Protein AF-A0A3S7E1F0-F1 (afdb_monomer_lite)

Radius of gyration: 20.79 Å; chains: 1; b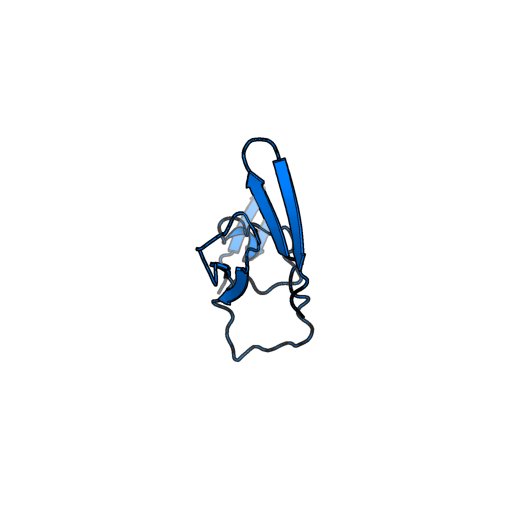ounding box: 53×31×55 Å

pLDDT: mean 73.87, std 14.04, range [45.66, 95.0]

Secondary structure (DSSP, 8-state):
---EEEEEETTEEEEEEPPHHHHSS--SSS--SSS-TT-EEEEEES----BTTB----EEEEEES--TT---TT--PPEEEEEEEETTEEEEEEEE--

InterPro domains:
  IPR026307 Transmembrane protein 132 [PTHR13388] (2-97)
  IPR031435 Transmembrane protein TMEM132, N-terminal [PF15705] (1-23)
  IPR055422 Transmembrane protein TMEM132, second Ig-like domain [PF23481] (40-97)

Foldseek 3Di:
DADWDWDDDPPDIDIHGDPVCVVDPHDPDPDDPQDDPFKDKDKDFPDPDADPVHRDTDMDIDIPGPDPVPDDVPRQADKDKDWDDDPHDIDIDIDGDD

Sequence (98 aa):
QPPVLNATYGPFSVEQPIPLDLMLTSPSFGFTNKFTFNWKLKSHIINSSIYSNKPKIQTLFYIAGKDWDDYDPEEMLPCVKMFAFLESREVVASCRLT

Structure (mmCIF, N/CA/C/O backbone):
data_AF-A0A3S7E1F0-F1
#
_entry.id   AF-A0A3S7E1F0-F1
#
loop_
_atom_site.group_PDB
_atom_site.id
_atom_site.type_symbol
_atom_site.label_atom_id
_atom_site.label_alt_id
_atom_site.label_comp_id
_atom_site.label_asym_id
_atom_site.label_entity_id
_atom_s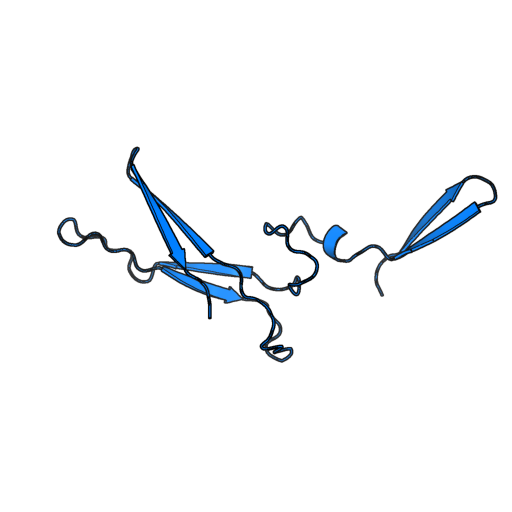ite.label_seq_id
_atom_site.pdbx_PDB_ins_code
_atom_site.Cartn_x
_atom_site.Cartn_y
_atom_site.Cartn_z
_atom_site.occupancy
_atom_site.B_iso_or_equiv
_atom_site.auth_seq_id
_atom_site.auth_comp_id
_atom_site.auth_asym_id
_atom_site.auth_atom_id
_atom_site.pdbx_PDB_model_num
ATOM 1 N N . GLN A 1 1 ? 5.589 -1.856 -27.255 1.00 63.19 1 GLN A N 1
ATOM 2 C CA . GLN A 1 1 ? 7.064 -1.785 -27.241 1.00 63.19 1 GLN A CA 1
ATOM 3 C C . GLN A 1 1 ? 7.460 -0.658 -26.293 1.00 63.19 1 GLN A C 1
ATOM 5 O O . GLN A 1 1 ? 6.903 0.423 -26.456 1.00 63.19 1 GLN A O 1
ATOM 10 N N . PRO A 1 2 ? 8.269 -0.914 -25.248 1.00 68.81 2 PRO A N 1
ATOM 11 C CA . PRO A 1 2 ? 8.640 0.108 -24.267 1.00 68.81 2 PRO A CA 1
ATOM 12 C C . PRO A 1 2 ? 9.525 1.188 -24.913 1.00 68.81 2 PRO A C 1
ATOM 14 O O . PRO A 1 2 ? 10.258 0.872 -25.854 1.00 68.81 2 PRO A O 1
ATOM 17 N N . PRO A 1 3 ? 9.461 2.451 -24.454 1.00 83.00 3 PRO A N 1
ATOM 18 C CA . PRO A 1 3 ? 10.320 3.503 -24.979 1.00 83.00 3 PRO A CA 1
ATOM 19 C C . PRO A 1 3 ? 11.779 3.236 -24.615 1.00 83.00 3 PRO A C 1
ATOM 21 O O . PRO A 1 3 ? 12.089 2.609 -23.601 1.00 83.00 3 PRO A O 1
ATOM 24 N N . VAL A 1 4 ? 12.676 3.720 -25.465 1.00 88.75 4 VAL A N 1
ATOM 25 C CA . VAL A 1 4 ? 14.113 3.471 -25.366 1.00 88.75 4 VAL A CA 1
ATOM 26 C C . VAL A 1 4 ? 14.811 4.807 -25.152 1.00 88.75 4 VAL A C 1
ATOM 28 O O . VAL A 1 4 ? 14.533 5.775 -25.859 1.00 88.75 4 VAL A O 1
ATOM 31 N N . LEU A 1 5 ? 15.684 4.873 -24.151 1.00 89.62 5 LEU A N 1
ATOM 32 C CA . LEU A 1 5 ? 16.535 6.026 -23.904 1.00 89.62 5 LEU A CA 1
ATOM 33 C C . LEU A 1 5 ? 17.815 5.868 -24.722 1.00 89.62 5 LEU A C 1
ATOM 35 O O . LEU A 1 5 ? 18.519 4.870 -24.578 1.00 89.62 5 LEU A O 1
ATOM 39 N N . ASN A 1 6 ? 18.124 6.866 -25.544 1.00 92.25 6 ASN A N 1
ATOM 40 C CA . ASN A 1 6 ? 19.395 6.944 -26.250 1.00 92.25 6 ASN A CA 1
ATOM 41 C C . ASN A 1 6 ? 20.314 7.932 -25.524 1.00 92.25 6 ASN A C 1
ATOM 43 O O . ASN A 1 6 ? 19.916 9.066 -25.247 1.00 92.25 6 ASN A O 1
ATOM 47 N N . ALA A 1 7 ? 21.530 7.493 -25.208 1.00 93.81 7 ALA A N 1
ATOM 48 C CA . ALA A 1 7 ? 22.574 8.338 -24.656 1.00 93.81 7 ALA A CA 1
ATOM 49 C C . ALA A 1 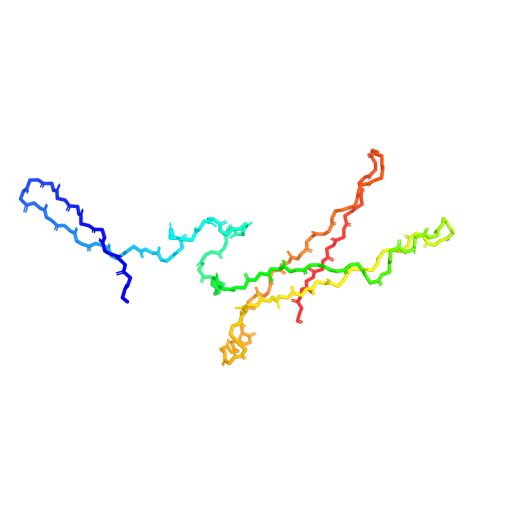7 ? 23.829 8.262 -25.531 1.00 93.81 7 ALA A C 1
ATOM 51 O O . ALA A 1 7 ? 24.370 7.185 -25.788 1.00 93.81 7 ALA A O 1
ATOM 52 N N . THR A 1 8 ? 24.318 9.429 -25.945 1.00 95.00 8 THR A N 1
ATOM 53 C CA . THR A 1 8 ? 25.532 9.583 -26.755 1.00 95.00 8 THR A CA 1
ATOM 54 C C . THR A 1 8 ? 26.581 10.401 -26.023 1.00 95.00 8 THR A C 1
ATOM 56 O O . THR A 1 8 ? 26.292 11.479 -25.506 1.00 95.00 8 THR A O 1
ATOM 59 N N . TYR A 1 9 ? 27.818 9.914 -26.040 1.00 92.25 9 TYR A N 1
ATOM 60 C CA . TYR A 1 9 ? 28.986 10.621 -25.531 1.00 92.25 9 TYR A CA 1
ATOM 61 C C . TYR A 1 9 ? 30.113 10.541 -26.563 1.00 92.25 9 TYR A C 1
ATOM 63 O O . TYR A 1 9 ? 30.841 9.550 -26.652 1.00 92.25 9 TYR A O 1
ATOM 71 N N . GLY A 1 10 ? 30.229 11.583 -27.388 1.00 93.94 10 GLY A N 1
ATOM 72 C CA . GLY A 1 10 ? 31.171 11.606 -28.506 1.00 93.94 10 GLY A CA 1
ATOM 73 C C . GLY A 1 10 ? 30.905 10.454 -29.490 1.00 93.94 10 GLY A C 1
ATOM 74 O O . GLY A 1 10 ? 29.796 10.378 -30.016 1.00 93.94 10 GLY A O 1
ATOM 75 N N . PRO A 1 11 ? 31.879 9.558 -29.752 1.00 94.69 11 PRO A N 1
ATOM 76 C CA . PRO A 1 11 ? 31.704 8.427 -30.667 1.00 94.69 11 PRO A CA 1
ATOM 77 C C . PRO A 1 11 ? 30.932 7.244 -30.056 1.00 94.69 11 PRO A C 1
ATOM 79 O O . PRO A 1 11 ? 30.663 6.269 -30.755 1.00 94.69 11 PRO A O 1
ATOM 82 N N . PHE A 1 12 ? 30.603 7.291 -28.764 1.00 92.56 12 PHE A N 1
ATOM 83 C CA . PHE A 1 12 ? 29.906 6.207 -28.079 1.00 92.56 12 PHE A CA 1
ATOM 84 C C . PHE A 1 12 ? 28.404 6.480 -28.038 1.00 92.56 12 PHE A C 1
ATOM 86 O O . PHE A 1 12 ? 27.981 7.588 -27.706 1.00 92.56 12 PHE A O 1
ATOM 93 N N . SER A 1 13 ? 27.605 5.458 -28.343 1.00 93.75 13 SER A N 1
ATOM 94 C CA . SER A 1 13 ? 26.146 5.485 -28.221 1.00 93.75 13 SER A CA 1
ATOM 95 C C . SER A 1 13 ? 25.663 4.230 -27.507 1.00 93.75 13 SER A C 1
ATOM 97 O O . SER A 1 13 ? 26.233 3.151 -27.685 1.00 93.75 13 SER A O 1
ATOM 99 N N . VAL A 1 14 ? 24.635 4.384 -26.677 1.00 94.62 14 VAL A N 1
ATOM 100 C CA . VAL A 1 14 ? 23.946 3.267 -26.037 1.00 94.62 14 VAL A CA 1
ATOM 101 C C . VAL A 1 14 ? 22.445 3.511 -26.057 1.00 94.62 14 VAL A C 1
ATOM 103 O O . VAL A 1 14 ? 21.972 4.618 -25.794 1.00 94.62 14 VAL A O 1
ATOM 106 N N . GLU A 1 15 ? 21.704 2.453 -26.356 1.00 92.56 15 GLU A N 1
ATOM 107 C CA . GLU A 1 15 ? 20.254 2.415 -26.247 1.00 92.56 15 GLU A CA 1
ATOM 108 C C . GLU A 1 15 ? 19.876 1.532 -25.063 1.00 92.56 15 GLU A C 1
ATOM 110 O O . GLU A 1 15 ? 20.288 0.375 -24.983 1.00 92.56 15 GLU A O 1
ATOM 115 N N . GLN A 1 16 ? 19.094 2.081 -24.137 1.00 87.56 16 GLN A N 1
ATOM 116 C CA . GLN A 1 16 ? 18.621 1.363 -22.962 1.00 87.56 16 GLN A CA 1
ATOM 117 C C . GLN A 1 16 ? 17.088 1.408 -22.920 1.00 87.56 16 GLN A C 1
ATOM 119 O O . GLN A 1 16 ? 16.518 2.502 -22.872 1.00 87.56 16 GLN A O 1
ATOM 124 N N . PRO A 1 17 ? 16.385 0.259 -22.919 1.00 85.56 17 PRO A N 1
ATOM 125 C CA . PRO A 1 17 ? 14.941 0.251 -22.712 1.00 85.56 17 PRO A CA 1
ATOM 126 C C . PRO A 1 17 ? 14.618 0.853 -21.344 1.00 85.56 17 PRO A C 1
ATOM 128 O O . PRO A 1 17 ? 15.253 0.509 -20.344 1.00 85.56 17 PRO A O 1
ATOM 131 N N . ILE A 1 18 ? 13.634 1.750 -21.301 1.00 81.25 18 ILE A N 1
ATOM 132 C CA . ILE A 1 18 ? 13.203 2.386 -20.058 1.00 81.25 18 ILE A CA 1
ATOM 133 C C . ILE A 1 18 ? 12.418 1.348 -19.241 1.00 81.25 18 ILE A C 1
ATOM 135 O O . ILE A 1 18 ? 11.408 0.833 -19.734 1.00 81.25 18 ILE A O 1
ATOM 139 N N . PRO A 1 19 ? 12.846 1.028 -18.004 1.00 74.38 19 PRO A N 1
ATOM 140 C CA . PRO A 1 19 ? 12.075 0.174 -17.109 1.00 74.38 19 PRO A CA 1
ATOM 141 C C . PRO A 1 19 ? 10.663 0.732 -16.908 1.00 74.38 19 PRO A C 1
ATOM 143 O O . PRO A 1 19 ? 10.506 1.917 -16.612 1.00 74.38 19 PRO A O 1
ATOM 146 N N . LEU A 1 20 ? 9.639 -0.122 -17.026 1.00 68.38 20 LEU A N 1
ATOM 147 C CA . LEU A 1 20 ? 8.231 0.277 -16.856 1.00 68.38 20 LEU A CA 1
ATOM 148 C C . LEU A 1 20 ? 7.971 0.990 -15.519 1.00 68.38 20 LEU A C 1
ATOM 150 O O . LEU A 1 20 ? 7.141 1.890 -15.442 1.00 68.38 20 LEU A O 1
ATOM 154 N N . ASP A 1 21 ? 8.714 0.609 -14.488 1.00 60.91 21 ASP A N 1
ATOM 155 C CA . ASP A 1 21 ? 8.620 1.142 -13.132 1.00 60.91 21 ASP A CA 1
ATOM 156 C C . ASP A 1 21 ? 9.001 2.634 -13.025 1.00 60.91 21 ASP A C 1
ATOM 158 O O . ASP A 1 21 ? 8.458 3.364 -12.203 1.00 60.91 21 ASP A O 1
ATOM 162 N N . LEU A 1 22 ? 9.865 3.135 -13.919 1.00 65.62 22 LEU A N 1
ATOM 163 C CA . LEU A 1 22 ? 10.182 4.569 -14.019 1.00 65.62 22 LEU A CA 1
ATOM 164 C C . LEU A 1 22 ? 9.127 5.361 -14.807 1.00 65.62 22 LEU A C 1
ATOM 166 O O . LEU A 1 22 ? 9.130 6.591 -14.775 1.00 65.62 22 LEU A O 1
ATOM 170 N N . MET A 1 23 ? 8.251 4.674 -15.547 1.00 64.75 23 MET A N 1
ATOM 171 C CA . MET A 1 23 ? 7.205 5.301 -16.361 1.00 64.75 23 MET A CA 1
ATOM 172 C C . MET A 1 23 ? 5.894 5.504 -15.604 1.00 64.75 23 MET A C 1
ATOM 174 O O . MET A 1 23 ? 5.059 6.308 -16.021 1.00 64.75 23 MET A O 1
ATOM 178 N N . LEU A 1 24 ? 5.695 4.774 -14.510 1.00 56.19 24 LEU A N 1
ATOM 179 C CA . LEU A 1 24 ? 4.529 4.912 -13.653 1.00 56.19 24 LEU A CA 1
ATOM 180 C C . LEU A 1 24 ? 4.860 5.898 -12.534 1.00 56.19 24 LEU A C 1
ATOM 182 O O . LEU A 1 24 ? 5.929 5.850 -11.933 1.00 56.19 24 LEU A O 1
ATOM 186 N N . THR A 1 25 ? 3.946 6.830 -12.269 1.00 52.22 25 THR A N 1
ATOM 187 C CA . THR A 1 25 ? 4.056 7.784 -11.161 1.00 52.22 25 THR A CA 1
ATOM 188 C C . THR A 1 25 ? 4.153 6.975 -9.870 1.00 52.22 25 THR A C 1
ATOM 190 O O . THR A 1 25 ? 3.148 6.422 -9.440 1.00 52.22 25 THR A O 1
ATOM 193 N N . SER A 1 26 ? 5.376 6.837 -9.344 1.00 45.66 26 SER A N 1
ATOM 194 C CA . SER A 1 26 ? 5.781 6.124 -8.123 1.00 45.66 26 SER A CA 1
ATOM 195 C C . SER A 1 26 ? 4.684 5.261 -7.472 1.00 45.66 26 SER A C 1
ATOM 197 O O . SER A 1 26 ? 3.800 5.820 -6.804 1.00 45.66 26 SER A O 1
ATOM 199 N N . PRO A 1 27 ? 4.730 3.920 -7.563 1.00 49.19 27 PRO A N 1
ATOM 200 C CA . PRO A 1 27 ? 3.887 3.116 -6.697 1.00 49.19 27 PRO A CA 1
ATOM 201 C C . PRO A 1 27 ? 4.289 3.404 -5.246 1.00 49.19 27 PRO A C 1
ATOM 203 O O . PRO A 1 27 ? 5.466 3.507 -4.907 1.00 49.19 27 PRO A O 1
ATOM 206 N N . SER A 1 28 ? 3.305 3.536 -4.360 1.00 51.72 28 SER A N 1
ATOM 207 C CA . SER A 1 28 ? 3.510 3.846 -2.935 1.00 51.72 28 SER A CA 1
ATOM 208 C C . SER A 1 28 ? 4.231 2.732 -2.152 1.00 51.72 28 SER A C 1
ATOM 210 O O . SER A 1 28 ? 4.338 2.804 -0.930 1.00 51.72 28 SER A O 1
ATOM 212 N N . PHE A 1 29 ? 4.709 1.690 -2.838 1.00 51.88 29 PHE A N 1
ATOM 213 C CA . PHE A 1 29 ? 5.310 0.493 -2.272 1.00 51.88 29 PHE A CA 1
ATOM 214 C C . PHE A 1 29 ? 6.666 0.237 -2.940 1.00 51.88 29 PHE A C 1
ATOM 216 O O . PHE A 1 29 ? 6.739 -0.025 -4.135 1.00 51.88 29 PHE A O 1
ATOM 223 N N . GLY A 1 30 ? 7.746 0.301 -2.156 1.00 46.91 30 GLY A N 1
ATOM 224 C CA . GLY A 1 30 ? 9.139 0.171 -2.609 1.00 46.91 30 GLY A CA 1
ATOM 225 C C . GLY A 1 30 ? 9.586 -1.242 -3.010 1.00 46.91 30 GLY A C 1
ATOM 226 O O . GLY A 1 30 ? 10.730 -1.604 -2.755 1.00 46.91 30 GLY A O 1
ATOM 227 N N . PHE A 1 31 ? 8.706 -2.058 -3.596 1.00 50.31 31 PHE A N 1
ATOM 228 C CA . PHE A 1 31 ? 9.025 -3.421 -4.030 1.00 50.31 31 PHE A CA 1
ATOM 229 C C . PHE A 1 31 ? 8.674 -3.604 -5.502 1.00 50.31 31 PHE A C 1
ATOM 231 O O . PHE A 1 31 ? 7.550 -3.947 -5.849 1.00 50.31 31 PHE A O 1
ATOM 238 N N . THR A 1 32 ? 9.660 -3.384 -6.363 1.00 47.59 32 THR A N 1
ATOM 239 C CA . THR A 1 32 ? 9.451 -3.237 -7.808 1.00 47.59 32 THR A CA 1
ATOM 240 C C . THR A 1 32 ? 9.850 -4.481 -8.613 1.00 47.59 32 THR A C 1
ATOM 242 O O . THR A 1 32 ? 9.566 -4.589 -9.795 1.00 47.59 32 THR A O 1
ATOM 245 N N . ASN A 1 33 ? 10.417 -5.505 -7.966 1.00 48.84 33 ASN A N 1
ATOM 246 C CA . ASN A 1 33 ? 10.830 -6.741 -8.649 1.00 48.84 33 ASN A CA 1
ATOM 247 C C . ASN A 1 33 ? 9.934 -7.957 -8.356 1.00 48.84 33 ASN A C 1
ATOM 249 O O . ASN A 1 33 ? 10.244 -9.052 -8.812 1.00 48.84 33 ASN A O 1
ATOM 253 N N . LYS A 1 34 ? 8.867 -7.804 -7.557 1.00 49.84 34 LYS A N 1
ATOM 254 C CA . LYS A 1 34 ? 8.019 -8.928 -7.100 1.00 49.84 34 LYS A CA 1
ATOM 255 C C . LYS A 1 34 ? 6.514 -8.709 -7.257 1.00 49.84 34 LYS A C 1
ATOM 257 O O . LYS A 1 34 ? 5.745 -9.580 -6.875 1.00 49.84 34 LYS A O 1
ATOM 262 N N . PHE A 1 35 ? 6.098 -7.549 -7.758 1.00 53.38 35 PHE A N 1
ATOM 263 C CA . PHE A 1 35 ? 4.688 -7.195 -7.861 1.00 53.38 35 PHE A CA 1
ATOM 264 C C . PHE A 1 35 ? 4.382 -6.645 -9.242 1.00 53.38 35 PHE A C 1
ATOM 266 O O . PHE A 1 35 ? 5.021 -5.699 -9.697 1.00 53.38 35 PHE A O 1
ATOM 273 N N . THR A 1 36 ? 3.371 -7.216 -9.886 1.00 51.97 36 THR A N 1
ATOM 274 C CA . THR A 1 36 ? 2.838 -6.718 -11.151 1.00 51.97 36 THR A CA 1
ATOM 275 C C . THR A 1 36 ? 2.194 -5.340 -10.955 1.00 51.97 36 THR A C 1
ATOM 277 O O . THR A 1 36 ? 1.319 -5.139 -10.125 1.00 51.97 36 THR A O 1
ATOM 280 N N . PHE A 1 37 ? 2.640 -4.339 -11.708 1.00 56.03 37 PHE A N 1
ATOM 281 C CA . PHE A 1 37 ? 2.397 -2.909 -11.451 1.00 56.03 37 PHE A CA 1
ATOM 282 C C . PHE A 1 37 ? 0.978 -2.378 -11.756 1.00 56.03 37 PHE A C 1
ATOM 284 O O . PHE A 1 37 ? 0.770 -1.166 -11.799 1.00 56.03 37 PHE A O 1
ATOM 291 N N . ASN A 1 38 ? -0.010 -3.253 -11.967 1.00 59.97 38 ASN A N 1
ATOM 292 C CA . ASN A 1 38 ? -1.355 -2.877 -12.431 1.00 59.97 38 ASN A CA 1
ATOM 293 C C . ASN A 1 38 ? -2.450 -2.948 -11.354 1.00 59.97 38 ASN A C 1
ATOM 295 O O . ASN A 1 38 ? -3.603 -2.610 -11.620 1.00 59.97 38 ASN A O 1
ATOM 299 N N . TRP A 1 39 ? -2.118 -3.331 -10.122 1.00 68.25 39 TRP A N 1
ATOM 300 C CA . TRP A 1 39 ? -3.098 -3.424 -9.044 1.00 68.25 39 TRP A CA 1
ATOM 301 C C . TRP A 1 39 ? -3.122 -2.192 -8.123 1.00 68.25 39 TRP A C 1
ATOM 303 O O . TRP A 1 39 ? -2.151 -1.458 -7.968 1.00 68.25 39 TRP A O 1
ATOM 313 N N . LYS A 1 40 ? -4.270 -1.958 -7.484 1.00 71.62 40 LYS A N 1
ATOM 314 C CA . LYS A 1 40 ? -4.531 -0.899 -6.502 1.00 71.62 40 LYS A CA 1
ATOM 315 C C . LYS A 1 40 ? -5.065 -1.525 -5.219 1.00 71.62 40 LYS A C 1
ATOM 317 O O . LYS A 1 40 ? -6.059 -2.250 -5.268 1.00 71.62 40 LYS A O 1
ATOM 322 N N . LEU A 1 41 ? -4.457 -1.209 -4.074 1.00 76.75 41 LEU A N 1
ATOM 323 C CA . LEU A 1 41 ? -5.036 -1.533 -2.768 1.00 76.75 41 LEU A CA 1
ATOM 324 C C . LEU A 1 41 ? -6.215 -0.599 -2.498 1.00 76.75 41 LEU A C 1
ATOM 326 O O . LEU A 1 41 ? -6.069 0.623 -2.521 1.00 76.75 41 LEU A O 1
ATOM 330 N N . LYS A 1 42 ? -7.376 -1.173 -2.213 1.00 80.06 42 LYS A N 1
ATOM 331 C CA . LYS A 1 42 ? -8.561 -0.449 -1.768 1.00 80.06 42 LYS A CA 1
ATOM 332 C C . LYS A 1 42 ? -8.949 -0.906 -0.370 1.00 80.06 42 LYS A C 1
ATOM 334 O O . LYS A 1 42 ? -8.700 -2.044 0.028 1.00 80.06 42 LYS A O 1
ATOM 339 N N . SER A 1 43 ? -9.577 -0.002 0.369 1.00 84.31 43 SER A N 1
ATOM 340 C CA . SER A 1 43 ? -10.154 -0.278 1.678 1.00 84.31 43 SER A CA 1
ATOM 341 C C . SER A 1 43 ? -11.621 0.139 1.703 1.00 84.31 43 SER A C 1
ATOM 343 O O . SER A 1 43 ? -12.035 1.075 1.016 1.00 84.31 43 SER A O 1
ATOM 345 N N . HIS A 1 44 ? -12.423 -0.577 2.482 1.00 86.94 44 HIS A N 1
ATOM 346 C CA . HIS A 1 44 ? -13.825 -0.261 2.706 1.00 86.94 44 HIS A CA 1
ATOM 347 C C . HIS A 1 44 ? -14.193 -0.519 4.165 1.00 86.94 44 HIS A C 1
ATOM 349 O O . HIS A 1 44 ? -13.951 -1.606 4.687 1.00 86.94 44 HIS A O 1
ATOM 355 N N . ILE A 1 45 ? -14.775 0.479 4.826 1.00 87.12 45 ILE A N 1
ATOM 356 C CA . ILE A 1 45 ? -15.275 0.335 6.195 1.00 87.12 45 ILE A CA 1
ATOM 357 C C . ILE A 1 45 ? -16.610 -0.410 6.120 1.00 87.12 45 ILE A C 1
ATOM 359 O O . ILE A 1 45 ? -17.575 0.124 5.584 1.00 87.12 45 ILE A O 1
ATOM 363 N N . ILE A 1 46 ? -16.660 -1.631 6.660 1.00 87.31 46 ILE A N 1
ATOM 364 C CA . ILE A 1 46 ? -17.843 -2.507 6.608 1.00 87.31 46 ILE A CA 1
ATOM 365 C C . ILE A 1 46 ? -18.997 -1.901 7.409 1.00 87.31 46 ILE A C 1
ATOM 367 O O . ILE A 1 46 ? -20.149 -1.947 6.989 1.00 87.31 46 ILE A O 1
ATOM 371 N N . ASN A 1 47 ? -18.687 -1.329 8.573 1.00 84.12 47 ASN A N 1
ATOM 372 C CA . ASN A 1 47 ? -19.664 -0.655 9.411 1.00 84.12 47 ASN A CA 1
ATOM 373 C C . ASN A 1 47 ? -19.084 0.658 9.932 1.00 84.12 47 ASN A C 1
ATOM 375 O O . ASN A 1 47 ? -18.095 0.661 10.665 1.00 84.12 47 ASN A O 1
ATOM 379 N N . SER A 1 48 ? -19.705 1.768 9.544 1.00 79.56 48 SER A N 1
ATOM 380 C CA . SER A 1 48 ? -19.325 3.113 9.977 1.00 79.56 48 SER A CA 1
ATOM 381 C C . SER A 1 48 ? -19.854 3.471 11.370 1.00 79.56 48 SER A C 1
ATOM 383 O O . SER A 1 48 ? -19.404 4.453 11.956 1.00 79.56 48 SER A O 1
ATOM 385 N N . SER A 1 49 ? -20.792 2.692 11.920 1.00 82.75 49 SER A N 1
ATOM 386 C CA . SER A 1 49 ? -21.384 2.958 13.232 1.00 82.75 49 SER A CA 1
ATOM 387 C C . SER A 1 49 ? -20.503 2.402 14.348 1.00 82.75 49 SER A C 1
ATOM 389 O O . SER A 1 49 ? -20.408 1.189 14.538 1.00 82.75 49 SER A O 1
ATOM 391 N N . ILE A 1 50 ? -19.883 3.301 15.112 1.00 77.44 50 ILE A N 1
ATOM 392 C CA . ILE A 1 50 ? -19.012 2.964 16.241 1.00 77.44 50 ILE A CA 1
ATOM 393 C C . ILE A 1 50 ? -19.748 3.312 17.535 1.00 77.44 50 ILE A C 1
ATOM 395 O O . ILE A 1 50 ? -20.064 4.473 17.785 1.00 77.44 50 ILE A O 1
ATOM 399 N N . TYR A 1 51 ? -20.011 2.309 18.371 1.00 81.50 51 TYR A N 1
ATOM 400 C CA . TYR A 1 51 ? -20.673 2.506 19.661 1.00 81.50 51 TYR A CA 1
ATOM 401 C C . TYR A 1 51 ? -19.649 2.576 20.794 1.00 81.50 51 TYR A C 1
ATOM 403 O O . TYR A 1 51 ? -18.739 1.748 20.863 1.00 81.50 51 TYR A O 1
ATOM 411 N N . SER A 1 52 ? -19.833 3.503 21.738 1.00 81.06 52 SER A N 1
ATOM 412 C CA . SER A 1 52 ? -18.910 3.702 22.869 1.00 81.06 52 SER A CA 1
ATOM 413 C C . SER A 1 52 ? -18.740 2.461 23.753 1.00 81.06 52 SER A C 1
ATOM 415 O O . SER A 1 52 ? -17.695 2.282 24.368 1.00 81.06 52 SER A O 1
ATOM 417 N N . ASN A 1 53 ? -19.744 1.579 23.808 1.00 85.50 53 ASN A N 1
ATOM 418 C CA . ASN A 1 53 ? -19.688 0.335 24.581 1.00 85.50 53 ASN A CA 1
ATOM 419 C C . ASN A 1 53 ? -18.905 -0.795 23.881 1.00 85.50 53 ASN A C 1
ATOM 421 O O . ASN A 1 53 ? -18.503 -1.753 24.539 1.00 85.50 53 ASN A O 1
ATOM 425 N N . LYS A 1 54 ? -18.714 -0.711 22.558 1.00 80.81 54 LYS A N 1
ATOM 426 C CA . LYS A 1 54 ? -18.013 -1.695 21.721 1.00 80.81 54 LYS A CA 1
ATOM 427 C C . LYS A 1 54 ? -17.340 -0.972 20.546 1.00 80.81 54 LYS A C 1
ATOM 429 O O . LYS A 1 54 ? -17.824 -1.075 19.416 1.00 80.81 54 LYS A O 1
ATOM 434 N N . PRO A 1 55 ? -16.224 -0.261 20.786 1.00 78.38 55 PRO A N 1
ATOM 435 C CA . PRO A 1 55 ? -15.533 0.505 19.755 1.00 78.38 55 PRO A CA 1
ATOM 436 C C . PRO A 1 55 ? -14.742 -0.436 18.833 1.00 78.38 55 PRO A C 1
ATOM 438 O O . PRO A 1 55 ? -13.527 -0.574 18.941 1.00 78.38 55 PRO A O 1
ATOM 441 N N . LYS A 1 56 ? -15.450 -1.149 17.953 1.00 81.69 56 LYS A N 1
ATOM 442 C CA . LYS A 1 56 ? -14.869 -2.045 16.949 1.00 81.69 56 LYS A CA 1
ATOM 443 C C . LYS A 1 56 ? -15.059 -1.450 15.563 1.00 81.69 56 LYS A C 1
ATOM 445 O O . LYS A 1 56 ? -16.176 -1.115 15.186 1.00 81.69 56 LYS A O 1
ATOM 450 N N . ILE A 1 57 ? -13.972 -1.391 14.803 1.00 82.06 57 ILE A N 1
ATOM 451 C CA . ILE A 1 57 ? -13.972 -1.008 13.392 1.00 82.06 57 ILE A CA 1
ATOM 452 C C . ILE A 1 57 ? -13.631 -2.253 12.582 1.00 82.06 57 ILE A C 1
ATOM 454 O O . ILE A 1 57 ? -12.696 -2.981 12.917 1.00 82.06 57 ILE A O 1
ATOM 458 N N . GLN A 1 58 ? -14.400 -2.504 11.528 1.00 85.50 58 GLN A N 1
ATOM 459 C CA . GLN A 1 58 ? -14.137 -3.576 10.578 1.00 85.50 58 GLN A CA 1
ATOM 460 C C . GLN A 1 58 ? -13.870 -2.960 9.210 1.00 85.50 58 GLN A C 1
ATOM 462 O O . GLN A 1 58 ? -14.721 -2.257 8.665 1.00 85.50 58 GLN A O 1
ATOM 467 N N . THR A 1 59 ? -12.690 -3.238 8.664 1.00 84.94 59 THR A N 1
ATOM 468 C CA . THR A 1 59 ? -12.251 -2.727 7.364 1.00 84.94 59 THR A CA 1
ATOM 469 C C . THR A 1 59 ? -11.919 -3.904 6.462 1.00 84.94 59 THR A C 1
ATOM 471 O O . THR A 1 59 ? -11.102 -4.750 6.820 1.00 84.94 59 THR A O 1
ATOM 474 N N . LEU A 1 60 ? -12.546 -3.950 5.290 1.00 85.62 60 LEU A N 1
ATOM 475 C CA . LEU A 1 60 ? -12.205 -4.873 4.219 1.00 85.62 60 LEU A CA 1
ATOM 476 C C . LEU A 1 60 ? -11.103 -4.253 3.363 1.00 85.62 60 LEU A C 1
ATOM 478 O O . LEU A 1 60 ? -11.288 -3.171 2.806 1.00 85.62 60 LEU A O 1
ATOM 482 N N . PHE A 1 61 ? -9.984 -4.957 3.231 1.00 82.69 61 PHE A N 1
ATOM 483 C CA . PHE A 1 61 ? -8.924 -4.622 2.286 1.00 82.69 61 PHE A CA 1
ATOM 484 C C . PHE A 1 61 ? -9.022 -5.553 1.085 1.00 82.69 61 PHE A C 1
ATOM 486 O O . PHE A 1 61 ? -9.178 -6.760 1.256 1.00 82.69 61 PHE A O 1
ATOM 493 N N . TYR A 1 62 ? -8.940 -4.998 -0.119 1.00 77.25 62 TYR A N 1
ATOM 494 C CA . TYR A 1 62 ? -8.970 -5.781 -1.349 1.00 77.25 62 TYR A CA 1
ATOM 495 C C . TYR A 1 62 ? -8.102 -5.141 -2.424 1.00 77.25 62 TYR A C 1
ATOM 497 O O . TYR A 1 62 ? -7.829 -3.939 -2.411 1.00 77.25 62 TYR A O 1
ATOM 505 N N . ILE A 1 63 ? -7.661 -5.966 -3.361 1.00 76.31 63 ILE A N 1
ATOM 506 C CA . ILE A 1 63 ? -6.802 -5.571 -4.467 1.00 76.31 63 ILE A CA 1
ATOM 507 C C . ILE A 1 63 ? -7.676 -5.468 -5.722 1.00 76.31 63 ILE A C 1
ATOM 509 O O . ILE A 1 63 ? -8.482 -6.353 -5.991 1.00 76.31 63 ILE A O 1
ATOM 513 N N . ALA A 1 64 ? -7.563 -4.372 -6.472 1.00 75.12 64 ALA A N 1
ATOM 514 C CA . ALA A 1 64 ? -8.335 -4.127 -7.692 1.00 75.12 64 ALA A CA 1
ATOM 515 C C . ALA A 1 64 ? -7.411 -3.793 -8.870 1.00 75.12 64 ALA A C 1
ATOM 517 O O . ALA A 1 64 ? -6.429 -3.090 -8.677 1.00 75.12 64 ALA A O 1
ATOM 518 N N . GLY A 1 65 ? -7.741 -4.221 -10.090 1.00 67.75 65 GLY A N 1
ATOM 519 C CA . GLY A 1 65 ? -6.963 -3.894 -11.299 1.00 67.75 65 GLY A CA 1
ATOM 520 C C . GLY A 1 65 ? -5.868 -4.899 -11.678 1.00 67.75 65 GLY A C 1
ATOM 521 O O . GLY A 1 65 ? -5.232 -4.720 -12.710 1.00 67.75 65 GLY A O 1
ATOM 522 N N . LYS A 1 66 ? -5.677 -5.972 -10.898 1.00 65.19 66 LYS A N 1
ATOM 523 C CA . LYS A 1 66 ? -4.923 -7.147 -11.357 1.00 65.19 66 LYS A CA 1
ATOM 524 C C . LYS A 1 66 ? -5.707 -7.825 -12.488 1.00 65.19 66 LYS A C 1
ATOM 526 O O . LYS A 1 66 ? -6.934 -7.913 -12.401 1.00 65.19 66 LYS A O 1
ATOM 531 N N . ASP A 1 67 ? -5.002 -8.269 -13.523 1.00 62.31 67 ASP A N 1
ATOM 532 C CA . ASP A 1 67 ? -5.576 -9.154 -14.532 1.00 62.31 67 ASP A CA 1
ATOM 533 C C . ASP A 1 67 ? -5.880 -10.501 -13.864 1.00 62.31 67 ASP A C 1
ATOM 535 O O . ASP A 1 67 ? -4.988 -11.130 -13.292 1.00 62.31 67 ASP A O 1
ATOM 539 N N . TRP A 1 68 ? -7.155 -10.888 -13.825 1.00 59.53 68 TRP A N 1
ATOM 540 C CA . TRP A 1 68 ? -7.608 -12.061 -13.066 1.00 59.53 68 TRP A CA 1
ATOM 541 C C . TRP A 1 68 ? -7.116 -13.375 -13.687 1.00 59.53 68 TRP A C 1
ATOM 543 O O . TRP A 1 68 ? -7.096 -14.391 -12.993 1.00 59.53 68 TRP A O 1
ATOM 553 N N . ASP A 1 69 ? -6.680 -13.326 -14.948 1.00 58.38 69 ASP A N 1
ATOM 554 C CA . ASP A 1 69 ? -6.198 -14.477 -15.711 1.00 58.38 69 ASP A CA 1
ATOM 555 C C . ASP A 1 69 ? -4.696 -14.767 -15.498 1.00 58.38 69 ASP A C 1
ATOM 557 O O . ASP A 1 69 ? -4.234 -15.855 -15.836 1.00 58.38 69 ASP A O 1
ATOM 561 N N . ASP A 1 70 ? -3.937 -13.850 -14.880 1.00 58.38 70 ASP A N 1
ATOM 562 C CA . ASP A 1 70 ? -2.496 -14.001 -14.599 1.00 58.38 70 ASP A CA 1
ATOM 563 C C . ASP A 1 70 ? -2.268 -14.349 -13.112 1.00 58.38 70 ASP A C 1
ATOM 565 O O . ASP A 1 70 ? -1.714 -13.585 -12.305 1.00 58.38 70 ASP A O 1
ATOM 569 N N . TYR A 1 71 ? -2.841 -15.486 -12.707 1.00 55.84 71 TYR A N 1
ATOM 570 C CA . TYR A 1 71 ? -2.821 -15.971 -11.328 1.00 55.84 71 TYR A CA 1
ATOM 571 C C . TYR A 1 71 ? -1.541 -16.770 -11.059 1.00 55.84 71 TYR A C 1
ATOM 573 O O . TYR A 1 71 ? -1.530 -17.995 -11.164 1.00 55.84 71 TYR A O 1
ATOM 581 N N . ASP A 1 72 ? -0.462 -16.080 -10.689 1.00 58.72 72 ASP A N 1
ATOM 582 C CA . ASP A 1 72 ? 0.678 -16.727 -10.041 1.00 58.72 72 ASP A CA 1
ATOM 583 C C . ASP A 1 72 ? 0.418 -16.795 -8.520 1.00 58.72 72 ASP A C 1
ATOM 585 O O . ASP A 1 72 ? 0.402 -15.753 -7.851 1.00 58.72 72 ASP A O 1
ATOM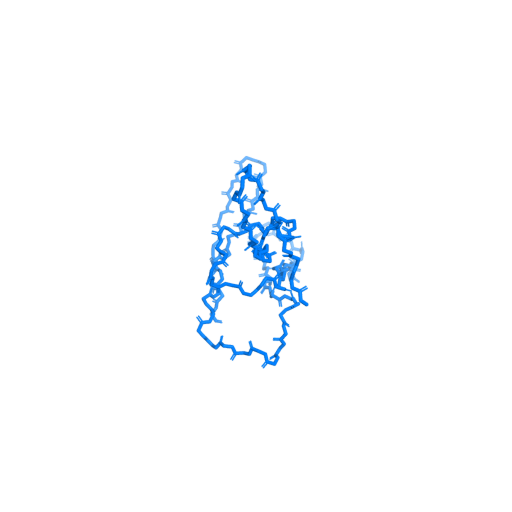 589 N N . PRO A 1 73 ? 0.166 -17.987 -7.944 1.00 53.91 73 PRO A N 1
ATOM 590 C CA . PRO A 1 73 ? -0.076 -18.149 -6.512 1.00 53.91 73 PRO A CA 1
ATOM 591 C C . PRO A 1 73 ? 1.146 -17.803 -5.641 1.00 53.91 73 PRO A C 1
ATOM 593 O O . PRO A 1 73 ? 1.010 -17.744 -4.417 1.00 53.91 73 PRO A O 1
ATOM 596 N N . GLU A 1 74 ? 2.326 -17.573 -6.232 1.00 54.03 74 GLU A N 1
ATOM 597 C CA . GLU A 1 74 ? 3.546 -17.191 -5.513 1.00 54.03 74 GLU A CA 1
ATOM 598 C C . GLU A 1 74 ? 3.750 -15.670 -5.363 1.00 54.03 74 GLU A C 1
ATOM 600 O O . GLU A 1 74 ? 4.704 -15.240 -4.701 1.00 54.03 74 GLU A O 1
ATOM 605 N N . GLU A 1 75 ? 2.856 -14.825 -5.896 1.00 59.69 75 GLU A N 1
ATOM 606 C CA . GLU A 1 75 ? 2.940 -13.376 -5.676 1.00 59.69 75 GLU A CA 1
ATOM 607 C C . GLU A 1 75 ? 2.701 -13.042 -4.190 1.00 59.69 75 GLU A C 1
ATOM 609 O O . GLU A 1 75 ? 1.584 -13.056 -3.671 1.00 59.69 75 GLU A O 1
ATOM 614 N N . MET A 1 76 ? 3.791 -12.737 -3.476 1.00 60.34 76 MET A N 1
ATOM 615 C CA . MET A 1 76 ? 3.799 -12.397 -2.052 1.00 60.34 76 MET A CA 1
ATOM 616 C C . MET A 1 76 ? 2.880 -11.204 -1.752 1.00 60.34 76 MET A C 1
ATOM 618 O O . MET A 1 76 ? 3.351 -10.083 -1.799 1.00 60.34 76 MET A O 1
ATOM 622 N N . LEU A 1 77 ? 1.617 -11.384 -1.366 1.00 67.06 77 LEU A N 1
ATOM 623 C CA . LEU A 1 77 ? 0.731 -10.247 -1.062 1.00 67.06 77 LEU A CA 1
ATOM 624 C C . LEU A 1 77 ? 1.324 -9.304 0.015 1.00 67.06 77 LEU A C 1
ATOM 626 O O . LEU A 1 77 ? 1.923 -9.771 0.996 1.00 67.06 77 LEU A O 1
ATOM 630 N N . PRO A 1 78 ? 1.177 -7.970 -0.128 1.00 66.88 78 PRO A N 1
ATOM 631 C CA . PRO A 1 78 ? 1.774 -7.024 0.805 1.00 66.88 78 PRO A CA 1
ATOM 632 C C . PRO A 1 78 ? 1.130 -7.136 2.193 1.00 66.88 78 PRO A C 1
ATOM 634 O O . PRO A 1 78 ? -0.072 -7.36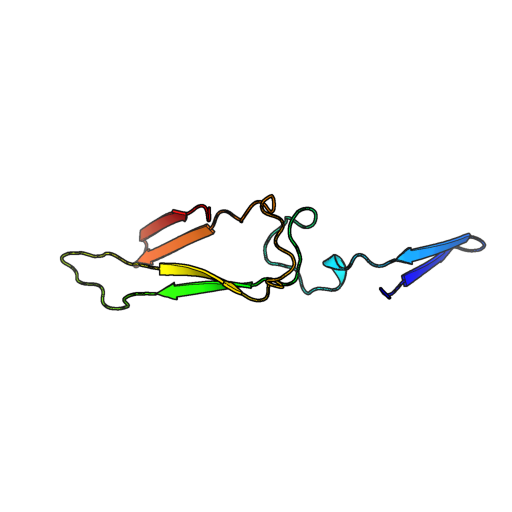3 2.341 1.00 66.88 78 PRO A O 1
ATOM 637 N N . CYS A 1 79 ? 1.932 -6.915 3.235 1.00 74.19 79 CYS A N 1
ATOM 638 C CA . CYS A 1 79 ? 1.402 -6.713 4.580 1.00 74.19 79 CYS A CA 1
ATOM 639 C C . CYS A 1 79 ? 0.751 -5.327 4.650 1.00 74.19 79 CYS A C 1
ATOM 641 O O . CYS A 1 79 ? 1.409 -4.319 4.379 1.00 74.19 79 CYS A O 1
ATOM 643 N N . VAL A 1 80 ? -0.527 -5.270 5.020 1.00 78.00 80 VAL A N 1
ATOM 644 C CA . VAL A 1 80 ? -1.253 -4.008 5.179 1.00 78.00 80 VAL A CA 1
ATOM 645 C C . VAL A 1 80 ? -1.225 -3.576 6.643 1.00 78.00 80 VAL A C 1
ATOM 647 O O . VAL A 1 80 ? -1.436 -4.380 7.554 1.00 78.00 80 VAL A O 1
ATOM 650 N N . LYS A 1 81 ? -0.958 -2.289 6.878 1.00 82.62 81 LYS A N 1
ATOM 651 C CA . LYS A 1 81 ? -1.045 -1.660 8.201 1.00 82.62 81 LYS A CA 1
ATOM 652 C C . LYS A 1 81 ? -2.155 -0.624 8.189 1.00 82.62 81 LYS A C 1
ATOM 654 O O . LYS A 1 81 ? -2.191 0.248 7.325 1.00 82.62 81 LYS A O 1
ATOM 659 N N . MET A 1 82 ? -3.047 -0.734 9.158 1.00 82.25 82 MET A N 1
ATOM 660 C CA . MET A 1 82 ? -4.107 0.218 9.423 1.00 82.25 82 MET A CA 1
ATOM 661 C C . MET A 1 82 ? -3.722 1.062 10.630 1.00 82.25 82 MET A C 1
ATOM 663 O O . MET A 1 82 ? -3.345 0.530 11.674 1.00 82.25 82 MET A O 1
ATOM 667 N N . PHE A 1 83 ? -3.872 2.370 10.472 1.00 85.00 83 PHE A N 1
ATOM 668 C CA . PHE A 1 83 ? -3.669 3.356 11.519 1.00 85.00 83 PHE A CA 1
ATOM 669 C C . PHE A 1 83 ? -5.008 4.020 11.820 1.00 85.00 83 PHE A C 1
ATOM 671 O O . PHE A 1 83 ? -5.711 4.447 10.903 1.00 85.00 83 PHE A O 1
ATOM 678 N N . ALA A 1 84 ? -5.368 4.081 13.096 1.00 82.38 84 ALA A N 1
ATOM 679 C CA . ALA A 1 84 ? -6.533 4.803 13.578 1.00 82.38 84 ALA A CA 1
ATOM 680 C C . ALA A 1 84 ? -6.082 5.825 14.620 1.00 82.38 84 ALA A C 1
ATOM 682 O O . ALA A 1 84 ? -5.385 5.478 15.573 1.00 82.38 84 ALA A O 1
ATOM 683 N N . PHE A 1 85 ? -6.497 7.075 14.436 1.00 83.94 85 PHE A N 1
ATOM 684 C CA . PHE A 1 85 ? -6.166 8.180 15.327 1.00 83.94 85 PHE A CA 1
ATOM 685 C C . PHE A 1 85 ? -7.444 8.683 15.992 1.00 83.94 85 PHE A C 1
ATOM 687 O O . PHE A 1 85 ? -8.416 9.006 15.308 1.00 83.94 85 PHE A O 1
ATOM 694 N N . LEU A 1 86 ? -7.445 8.744 17.320 1.00 81.06 86 LEU A N 1
ATOM 695 C CA . LEU A 1 86 ? -8.490 9.382 18.112 1.00 81.06 86 LEU A CA 1
ATOM 696 C C . LEU A 1 86 ? -7.835 10.434 19.001 1.00 81.06 86 LEU A C 1
ATOM 698 O O . LEU A 1 86 ? -7.152 10.086 19.964 1.00 81.06 86 LEU A O 1
ATOM 702 N N . GLU A 1 87 ? -8.042 11.708 18.669 1.00 85.50 87 GLU A N 1
ATOM 703 C CA . GLU A 1 87 ? -7.342 12.839 19.292 1.00 85.50 87 GLU A CA 1
ATOM 704 C C . GLU A 1 87 ? -5.814 12.648 19.213 1.00 85.50 87 GLU A C 1
ATOM 706 O O . GLU A 1 87 ? -5.241 12.777 18.135 1.00 85.50 87 GLU A O 1
ATOM 711 N N . SER A 1 88 ? -5.156 12.299 20.323 1.00 88.06 88 SER A N 1
ATOM 712 C CA . SER A 1 88 ? -3.716 12.011 20.412 1.00 88.06 88 SER A CA 1
ATOM 713 C C . SER A 1 88 ? -3.385 10.520 20.564 1.00 88.06 88 SER A C 1
ATOM 715 O O . SER A 1 88 ? -2.223 10.158 20.743 1.00 88.06 88 SER A O 1
ATOM 717 N N . ARG A 1 89 ? -4.393 9.641 20.525 1.00 82.62 89 ARG A N 1
ATOM 718 C CA . ARG A 1 89 ? -4.226 8.192 20.670 1.00 82.62 89 ARG A CA 1
ATOM 719 C C . ARG A 1 89 ? -4.138 7.537 19.303 1.00 82.62 89 ARG A C 1
ATOM 721 O O . ARG A 1 89 ? -5.054 7.660 18.494 1.00 82.62 89 ARG A O 1
ATOM 728 N N . GLU A 1 90 ? -3.063 6.796 19.085 1.00 85.81 90 GLU A N 1
ATOM 729 C CA . GLU A 1 90 ? -2.859 5.976 17.898 1.00 85.81 90 GLU A CA 1
ATOM 730 C C . GLU A 1 90 ? -3.130 4.506 18.229 1.00 85.81 90 GLU A C 1
ATOM 732 O O . GLU A 1 90 ? -2.638 3.972 19.226 1.00 85.81 90 GLU A O 1
ATOM 737 N N . VAL A 1 91 ? -3.914 3.844 17.382 1.00 82.88 91 VAL A N 1
ATOM 738 C CA . VAL A 1 91 ? -4.107 2.395 17.407 1.00 82.88 91 VAL A CA 1
ATOM 739 C C . VAL A 1 91 ? -3.687 1.842 16.056 1.00 82.88 91 VAL A C 1
ATOM 741 O O . VAL A 1 91 ? -4.182 2.272 15.012 1.00 82.88 91 VAL A O 1
ATOM 744 N N . VAL A 1 92 ? -2.783 0.865 16.086 1.00 85.06 92 VAL A N 1
ATOM 745 C CA . VAL A 1 92 ? -2.248 0.218 14.888 1.00 85.06 92 VAL A CA 1
ATOM 746 C C . VAL A 1 92 ? -2.717 -1.228 14.844 1.00 85.06 92 VAL A C 1
ATOM 748 O O . VAL A 1 92 ? -2.588 -1.963 15.822 1.00 85.06 92 VAL A O 1
ATOM 751 N N . ALA A 1 93 ? -3.228 -1.645 13.691 1.00 82.19 93 ALA A N 1
ATOM 752 C CA . ALA A 1 93 ? -3.542 -3.037 13.397 1.00 82.19 93 ALA A CA 1
ATOM 753 C C . ALA A 1 93 ? -2.860 -3.446 12.090 1.00 82.19 93 ALA A C 1
ATOM 755 O O . ALA A 1 93 ? -2.808 -2.667 11.140 1.00 82.19 93 ALA A O 1
ATOM 756 N N . SER A 1 94 ? -2.336 -4.666 12.021 1.00 80.69 94 SER A N 1
ATOM 757 C CA . SER A 1 94 ? -1.752 -5.216 10.798 1.00 80.69 94 SER A CA 1
ATOM 758 C C . SER A 1 94 ? -2.496 -6.468 10.361 1.00 80.69 94 SER A C 1
ATOM 760 O O . SER A 1 94 ? -2.975 -7.248 11.183 1.00 80.69 94 SER A O 1
ATOM 762 N N . CYS A 1 95 ? -2.591 -6.656 9.050 1.00 75.06 95 CYS A N 1
ATOM 763 C CA . CYS A 1 95 ? -3.132 -7.864 8.453 1.00 75.06 95 CYS A CA 1
ATOM 764 C C . CYS A 1 95 ? -2.218 -8.299 7.309 1.00 75.06 95 CYS A C 1
ATOM 766 O O . CYS A 1 95 ? -1.747 -7.475 6.521 1.00 75.06 95 CYS A O 1
ATOM 768 N N . ARG A 1 96 ? -1.960 -9.602 7.224 1.00 73.56 96 ARG A N 1
ATOM 769 C CA . ARG A 1 96 ? -1.333 -10.204 6.054 1.00 73.56 96 ARG A CA 1
ATOM 770 C C . ARG A 1 96 ? 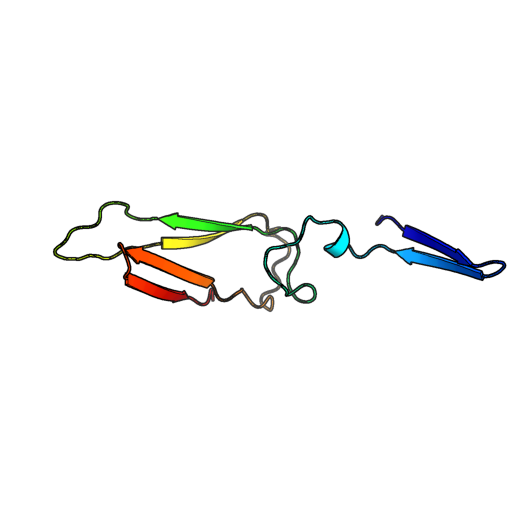-2.455 -10.771 5.199 1.00 73.56 96 ARG A C 1
ATOM 772 O O . ARG A 1 96 ? -3.214 -11.602 5.683 1.00 73.56 96 ARG A O 1
ATOM 779 N N . LEU A 1 97 ? -2.558 -10.298 3.963 1.00 66.44 97 LEU A N 1
ATOM 780 C CA . LEU A 1 97 ? -3.452 -10.899 2.982 1.00 66.44 97 LEU A CA 1
ATOM 781 C C . LEU A 1 97 ? -2.858 -12.273 2.633 1.00 66.44 97 LEU A C 1
ATOM 783 O O . LEU A 1 97 ? -1.679 -12.355 2.286 1.00 66.44 97 LEU A O 1
ATOM 787 N N . THR A 1 98 ? -3.629 -13.334 2.855 1.00 60.06 98 THR A N 1
ATOM 788 C CA . THR A 1 98 ? -3.271 -14.726 2.544 1.00 60.06 98 THR A CA 1
ATOM 789 C C . THR A 1 98 ? -4.094 -15.218 1.381 1.00 60.06 98 THR A C 1
ATOM 791 O O . THR A 1 98 ? -5.309 -14.908 1.403 1.00 60.06 98 THR A O 1
#

Organism: Leiothrix lutea (NCBI:txid36275)